Protein AF-A0A1X6X2T4-F1 (afdb_monomer_lite)

pLDDT: mean 82.82, std 9.7, range [54.03, 93.19]

Foldseek 3Di:
DDDPVVVVVVVVVVVVVVLVVLCVVDPDPVVSVVVVCVVVVNPVVPPVPPD

Sequence (51 aa):
MSSPALDRHRRFNGIIELGRRIARGFRNFEHYRLRMLLITGGLDASPHTQL

Radius of gyration: 15.88 Å; chains: 1; bounding box: 23×27×54 Å

Structure (mmCIF, N/CA/C/O backbone):
data_AF-A0A1X6X2T4-F1
#
_entry.id   AF-A0A1X6X2T4-F1
#
loop_
_atom_site.group_PDB
_atom_site.id
_atom_site.type_symbol
_atom_site.label_atom_id
_atom_site.label_alt_id
_atom_site.label_comp_id
_atom_site.label_asym_id
_atom_site.label_entity_id
_atom_site.la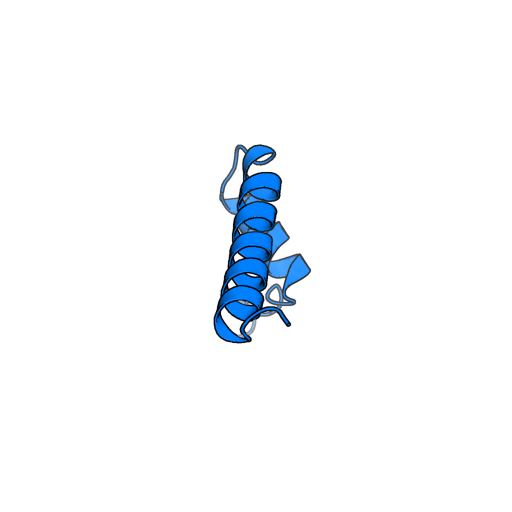bel_seq_id
_atom_site.pdbx_PDB_ins_code
_atom_site.Cartn_x
_atom_site.Cartn_y
_atom_site.Cartn_z
_atom_site.occupancy
_atom_site.B_iso_or_equiv
_atom_site.auth_seq_id
_atom_site.auth_comp_id
_atom_site.auth_asym_id
_atom_site.auth_atom_id
_atom_site.pdbx_PDB_model_num
ATOM 1 N N . MET A 1 1 ? 7.737 -0.246 -29.710 1.00 65.12 1 MET A N 1
ATOM 2 C CA . MET A 1 1 ? 7.926 -1.188 -28.583 1.00 65.12 1 MET A CA 1
ATOM 3 C C . MET A 1 1 ? 8.267 -0.356 -27.352 1.00 65.12 1 MET A C 1
ATOM 5 O O . MET A 1 1 ? 9.175 0.457 -27.449 1.00 65.12 1 MET A O 1
ATOM 9 N N . SER A 1 2 ? 7.512 -0.459 -26.254 1.00 74.88 2 SER A N 1
ATOM 10 C CA . SER A 1 2 ? 7.799 0.309 -25.028 1.00 74.88 2 SER A CA 1
ATOM 11 C C . SER A 1 2 ? 9.000 -0.291 -24.294 1.00 74.88 2 SER A C 1
ATOM 13 O O . SER A 1 2 ? 9.065 -1.507 -24.129 1.00 74.88 2 SER A O 1
ATOM 15 N N . SER A 1 3 ? 9.949 0.543 -23.858 1.00 84.06 3 SER A N 1
ATOM 16 C CA . SER A 1 3 ? 11.156 0.082 -23.162 1.00 84.06 3 SER A CA 1
ATOM 17 C C . SER A 1 3 ? 10.813 -0.629 -21.840 1.00 84.06 3 SER A C 1
ATOM 19 O O . SER A 1 3 ? 10.028 -0.088 -21.057 1.00 84.06 3 SER A O 1
ATOM 21 N N . PRO A 1 4 ? 11.437 -1.779 -21.519 1.00 81.25 4 PRO A N 1
ATOM 22 C CA . PRO A 1 4 ? 11.129 -2.565 -20.316 1.00 81.25 4 PRO A CA 1
ATOM 23 C C . PRO A 1 4 ? 11.355 -1.804 -18.997 1.00 81.25 4 PRO A C 1
ATOM 25 O O . PRO A 1 4 ? 10.687 -2.065 -17.998 1.00 81.25 4 PRO A O 1
ATOM 28 N N . ALA A 1 5 ? 12.247 -0.810 -18.988 1.00 81.12 5 ALA A N 1
ATOM 29 C CA . ALA A 1 5 ? 12.421 0.084 -17.846 1.00 81.12 5 ALA A CA 1
ATOM 30 C C . ALA A 1 5 ? 11.164 0.938 -17.578 1.00 81.12 5 ALA A C 1
ATOM 32 O O . ALA A 1 5 ? 10.731 1.059 -16.433 1.00 81.12 5 ALA A O 1
ATOM 33 N N . LEU A 1 6 ? 10.534 1.482 -18.626 1.00 83.44 6 LEU A N 1
ATOM 34 C CA . LEU A 1 6 ? 9.321 2.301 -18.504 1.00 83.44 6 LEU A CA 1
ATOM 35 C C . LEU A 1 6 ? 8.122 1.477 -18.022 1.00 83.44 6 LEU A C 1
ATOM 37 O O . LEU A 1 6 ? 7.308 1.980 -17.246 1.00 83.44 6 LEU A O 1
ATOM 41 N N . ASP A 1 7 ? 8.041 0.212 -18.439 1.00 88.25 7 ASP A N 1
ATOM 42 C CA . ASP A 1 7 ? 7.007 -0.722 -17.987 1.00 88.25 7 ASP A CA 1
ATOM 43 C C . ASP A 1 7 ? 7.107 -0.983 -16.475 1.00 88.25 7 ASP A C 1
ATOM 45 O O . ASP A 1 7 ? 6.136 -0.823 -15.728 1.00 88.25 7 ASP A O 1
ATOM 49 N N . ARG A 1 8 ? 8.331 -1.232 -15.991 1.00 86.81 8 ARG A N 1
ATOM 50 C CA . ARG A 1 8 ? 8.626 -1.362 -14.560 1.00 86.81 8 ARG A CA 1
ATOM 51 C C . ARG A 1 8 ? 8.233 -0.100 -13.782 1.00 86.81 8 ARG A C 1
ATOM 53 O O . ARG A 1 8 ? 7.541 -0.204 -12.770 1.00 86.81 8 ARG A O 1
ATOM 60 N N . HIS A 1 9 ? 8.631 1.084 -14.250 1.00 89.25 9 HIS A N 1
ATOM 61 C CA . HIS A 1 9 ? 8.298 2.355 -13.592 1.00 89.25 9 HIS A CA 1
ATOM 62 C C . HIS A 1 9 ? 6.789 2.597 -13.506 1.00 89.25 9 HIS A C 1
ATOM 64 O O . HIS A 1 9 ? 6.287 2.984 -12.451 1.00 89.25 9 HIS A O 1
ATOM 70 N N . ARG A 1 10 ? 6.049 2.329 -14.587 1.00 87.81 10 ARG A N 1
ATOM 71 C CA . ARG A 1 10 ? 4.589 2.474 -14.609 1.00 87.81 10 ARG A CA 1
ATOM 72 C C . ARG A 1 10 ? 3.920 1.528 -13.612 1.00 87.81 10 ARG A C 1
ATOM 74 O O . ARG A 1 10 ? 3.003 1.943 -12.904 1.00 87.81 10 ARG A O 1
ATOM 81 N N . ARG A 1 11 ? 4.413 0.291 -13.508 1.00 88.88 11 ARG A N 1
ATOM 82 C CA . ARG A 1 11 ? 3.907 -0.703 -12.553 1.00 88.88 11 ARG A CA 1
ATOM 83 C C . ARG A 1 11 ? 4.109 -0.260 -11.102 1.00 88.88 11 ARG A C 1
ATOM 85 O O . ARG A 1 11 ? 3.169 -0.329 -10.314 1.00 88.88 11 ARG A O 1
ATOM 92 N N . PHE A 1 12 ? 5.289 0.261 -10.762 1.00 90.56 12 PHE A N 1
ATOM 93 C CA . PHE A 1 12 ? 5.550 0.801 -9.422 1.00 90.56 12 PHE A CA 1
ATOM 94 C C . PHE A 1 12 ? 4.721 2.055 -9.119 1.00 90.56 12 PHE A C 1
ATOM 96 O O . PHE A 1 12 ? 4.133 2.144 -8.041 1.00 90.56 12 PHE A O 1
ATOM 103 N N . ASN A 1 13 ? 4.600 2.985 -10.071 1.00 93.06 13 ASN A N 1
ATOM 104 C CA . ASN A 1 13 ? 3.754 4.167 -9.895 1.00 93.06 13 ASN A CA 1
ATOM 105 C C . ASN A 1 13 ? 2.287 3.797 -9.643 1.00 93.06 13 ASN A C 1
ATOM 107 O O . ASN A 1 13 ? 1.668 4.389 -8.762 1.00 93.06 13 ASN A O 1
ATOM 111 N N . GLY A 1 14 ? 1.753 2.788 -10.341 1.00 92.06 14 GLY A N 1
ATOM 112 C CA . GLY A 1 14 ? 0.387 2.307 -10.120 1.00 92.06 14 GLY A CA 1
ATOM 113 C C . GLY A 1 14 ? 0.154 1.769 -8.703 1.00 92.06 14 GLY A C 1
ATOM 114 O O . GLY A 1 14 ? -0.866 2.074 -8.088 1.00 92.06 14 GLY A O 1
ATOM 115 N N . ILE A 1 15 ? 1.121 1.033 -8.143 1.00 90.75 15 ILE A N 1
ATOM 116 C CA . ILE A 1 15 ? 1.042 0.511 -6.766 1.00 90.75 15 ILE A CA 1
ATOM 117 C C . ILE A 1 15 ? 1.048 1.659 -5.745 1.00 90.75 15 ILE A C 1
ATOM 119 O O . ILE A 1 15 ? 0.241 1.675 -4.814 1.00 90.75 15 ILE A O 1
ATOM 123 N N . ILE A 1 16 ? 1.925 2.648 -5.931 1.00 90.25 16 ILE A N 1
ATOM 124 C CA . ILE A 1 16 ? 2.029 3.799 -5.025 1.00 90.25 16 ILE A CA 1
ATOM 125 C C . ILE A 1 16 ? 0.762 4.665 -5.095 1.00 90.25 16 ILE A C 1
ATOM 127 O O . ILE A 1 16 ? 0.263 5.134 -4.069 1.00 90.25 16 ILE A O 1
ATOM 131 N N . GLU A 1 17 ? 0.225 4.886 -6.293 1.00 93.19 17 GLU A N 1
ATOM 132 C CA . GLU A 1 17 ? -1.001 5.658 -6.490 1.00 93.19 17 GLU A CA 1
ATOM 133 C C . GLU A 1 17 ? -2.222 4.963 -5.873 1.00 93.19 17 GLU A C 1
ATOM 135 O O . GLU A 1 17 ? -3.025 5.614 -5.196 1.00 93.19 17 GLU A O 1
ATOM 140 N N . LEU A 1 18 ? -2.315 3.637 -6.013 1.00 89.31 18 LEU A N 1
ATOM 141 C CA . LEU A 1 18 ? -3.333 2.826 -5.349 1.00 89.31 18 LEU A CA 1
ATOM 142 C C . LEU A 1 18 ? -3.250 2.963 -3.823 1.00 89.31 18 LEU A C 1
ATOM 144 O O . LEU A 1 18 ? -4.265 3.240 -3.181 1.00 89.31 18 LEU A O 1
ATOM 148 N N . GLY A 1 19 ? -2.048 2.856 -3.246 1.00 86.00 19 GLY A N 1
ATOM 149 C CA . GLY A 1 19 ? -1.827 3.057 -1.811 1.00 86.00 19 GLY A CA 1
ATOM 150 C C . GLY A 1 19 ? -2.286 4.437 -1.333 1.00 86.00 19 GLY A C 1
ATOM 151 O O . GLY A 1 19 ? -3.027 4.543 -0.355 1.00 86.00 19 GLY A O 1
ATOM 152 N N . ARG A 1 20 ? -1.952 5.503 -2.078 1.00 88.44 20 ARG A N 1
ATOM 153 C CA . ARG A 1 20 ? -2.413 6.870 -1.767 1.00 88.44 20 ARG A CA 1
ATOM 154 C C . ARG A 1 20 ? -3.931 7.006 -1.855 1.00 88.44 20 ARG A C 1
ATOM 156 O O . ARG A 1 20 ? -4.519 7.692 -1.024 1.00 88.44 20 ARG A O 1
ATOM 163 N N . ARG A 1 21 ? -4.580 6.390 -2.848 1.00 88.38 21 ARG A N 1
ATOM 164 C CA . ARG A 1 21 ? -6.045 6.437 -2.990 1.00 88.38 21 ARG A CA 1
ATOM 165 C C . ARG A 1 21 ? -6.739 5.739 -1.824 1.00 88.38 21 ARG A C 1
ATOM 167 O O . ARG A 1 21 ? -7.720 6.271 -1.316 1.00 88.38 21 ARG A O 1
ATOM 174 N N . ILE A 1 22 ? -6.210 4.597 -1.386 1.00 84.44 22 ILE A N 1
ATOM 175 C CA . ILE A 1 22 ? -6.707 3.885 -0.205 1.00 84.44 22 ILE A CA 1
ATOM 176 C C . ILE A 1 22 ? -6.528 4.767 1.037 1.00 84.44 22 ILE A C 1
ATOM 178 O O . ILE A 1 22 ? -7.499 4.985 1.752 1.00 84.44 22 ILE A O 1
ATOM 182 N N . ALA A 1 23 ? -5.341 5.350 1.244 1.00 86.38 23 ALA A N 1
ATOM 183 C CA . ALA A 1 23 ? -5.022 6.176 2.412 1.00 86.38 23 ALA A CA 1
ATOM 184 C C . ALA A 1 23 ? -5.906 7.428 2.563 1.00 86.38 23 ALA A C 1
ATOM 186 O O . ALA A 1 23 ? -6.256 7.784 3.681 1.00 86.38 23 ALA A O 1
ATOM 187 N N . ARG A 1 24 ? -6.330 8.072 1.465 1.00 86.06 24 ARG A N 1
ATOM 188 C CA . ARG A 1 24 ? -7.193 9.273 1.521 1.00 86.06 24 ARG A CA 1
ATOM 189 C C . ARG A 1 24 ? -8.544 9.039 2.209 1.00 86.06 24 ARG A C 1
ATOM 191 O O . ARG A 1 24 ? -9.126 9.991 2.715 1.00 86.06 24 ARG A O 1
ATOM 198 N N . GLY A 1 25 ? -9.046 7.803 2.222 1.00 84.12 25 GLY A N 1
ATOM 199 C CA . GLY A 1 25 ? -10.283 7.438 2.922 1.00 84.12 25 GLY A CA 1
ATOM 200 C C . GLY A 1 25 ? -10.100 7.160 4.418 1.00 84.12 25 GLY A C 1
ATOM 201 O O . GLY A 1 25 ? -11.086 6.956 5.121 1.00 84.12 25 GLY A O 1
ATOM 202 N N . PHE A 1 26 ? -8.858 7.140 4.912 1.00 86.25 26 PHE A N 1
ATOM 203 C CA . PHE A 1 26 ? -8.533 6.838 6.301 1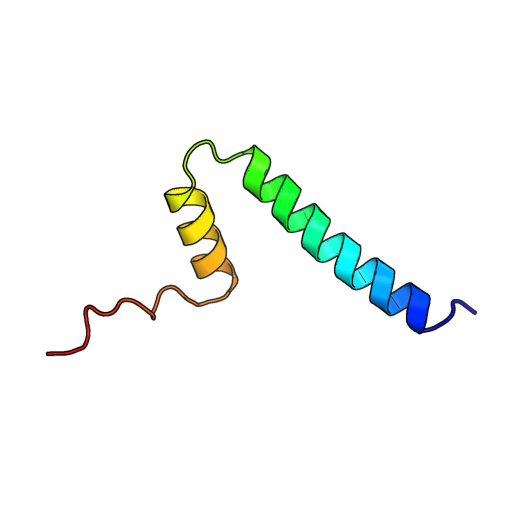.00 86.25 26 PHE A CA 1
ATOM 204 C C . PHE A 1 26 ? -8.053 8.083 7.033 1.00 86.25 26 PHE A C 1
ATOM 206 O O . PHE A 1 26 ? -7.012 8.650 6.724 1.00 86.25 26 PHE A O 1
ATOM 213 N N . ARG A 1 27 ? -8.800 8.474 8.067 1.00 83.50 27 ARG A N 1
ATOM 214 C CA . ARG A 1 27 ? -8.384 9.524 9.008 1.00 83.50 27 ARG A CA 1
ATOM 215 C C . ARG A 1 27 ? -7.536 8.975 10.163 1.00 83.50 27 ARG A C 1
ATOM 217 O O . ARG A 1 27 ? -6.843 9.739 10.821 1.00 83.50 27 ARG A O 1
ATOM 224 N N . ASN A 1 28 ? -7.596 7.660 10.397 1.00 86.75 28 ASN A N 1
ATOM 225 C CA . ASN A 1 28 ? -6.841 6.949 11.426 1.00 86.75 28 ASN A CA 1
ATOM 226 C C . ASN A 1 28 ? -5.782 6.045 10.773 1.00 86.75 28 ASN A C 1
ATOM 228 O O . ASN A 1 28 ? -6.118 5.158 9.981 1.00 86.75 28 ASN A O 1
ATOM 232 N N . PHE A 1 29 ? -4.517 6.270 11.133 1.00 85.25 29 PHE A N 1
ATOM 233 C CA . PHE A 1 29 ? -3.371 5.505 10.647 1.00 85.25 29 PHE A CA 1
ATOM 234 C C . PHE A 1 29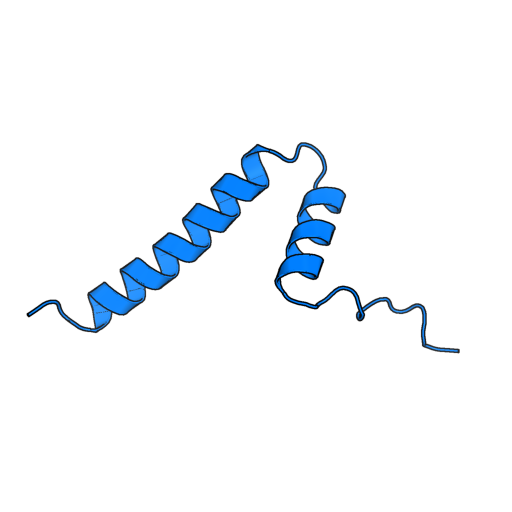 ? -3.451 4.015 11.007 1.00 85.25 29 PHE A C 1
ATOM 236 O O . PHE A 1 29 ? -3.115 3.173 10.177 1.00 85.25 29 PHE A O 1
ATOM 243 N N . GLU A 1 30 ? -3.981 3.671 12.181 1.00 88.62 30 GLU A N 1
ATOM 244 C CA . GLU A 1 30 ? -4.114 2.279 12.624 1.00 88.62 30 GLU A CA 1
ATOM 245 C C . GLU A 1 30 ? -5.081 1.493 11.731 1.00 88.62 30 GLU A C 1
ATOM 247 O O . GLU A 1 30 ? -4.794 0.370 11.326 1.00 88.62 30 GLU A O 1
ATOM 252 N N . HIS A 1 31 ? -6.194 2.106 11.315 1.00 87.88 31 HIS A N 1
ATOM 253 C CA . HIS A 1 31 ? -7.131 1.476 10.377 1.00 87.88 31 HIS A CA 1
ATOM 254 C C . HIS A 1 31 ? -6.538 1.321 8.971 1.00 87.88 31 HIS A C 1
ATOM 256 O O . HIS A 1 31 ? -6.795 0.319 8.300 1.00 87.88 31 HIS A O 1
ATOM 262 N N . TYR A 1 32 ? -5.725 2.284 8.526 1.00 88.81 32 TYR A N 1
ATOM 263 C CA . TYR A 1 32 ? -4.969 2.149 7.281 1.00 88.81 32 TYR A CA 1
ATOM 264 C C . TYR A 1 32 ? -3.982 0.977 7.365 1.00 88.81 32 TYR A C 1
ATOM 266 O O . TYR A 1 32 ? -3.964 0.128 6.473 1.00 88.81 32 TYR A O 1
ATOM 274 N N . ARG A 1 33 ? -3.219 0.888 8.461 1.00 87.56 33 ARG A N 1
ATOM 275 C CA . ARG A 1 33 ? -2.247 -0.1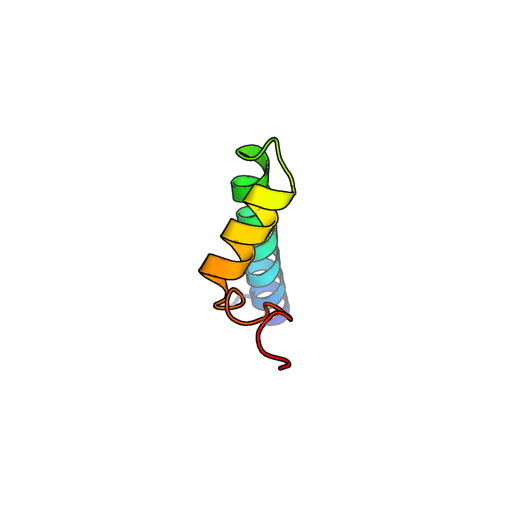80 8.708 1.00 87.56 33 ARG A CA 1
ATOM 276 C C . ARG A 1 33 ? -2.916 -1.552 8.745 1.00 87.56 33 ARG A C 1
ATOM 278 O O . ARG A 1 33 ? -2.460 -2.452 8.050 1.00 87.56 33 ARG A O 1
ATOM 285 N N . LEU A 1 34 ? -4.030 -1.698 9.463 1.00 88.69 34 LEU A N 1
ATOM 286 C CA . LEU A 1 34 ? -4.809 -2.940 9.504 1.00 88.69 34 LEU A CA 1
ATOM 287 C C . LEU A 1 34 ? -5.310 -3.355 8.117 1.00 88.69 34 LEU A C 1
ATOM 289 O O . LEU A 1 34 ? -5.192 -4.519 7.742 1.00 88.69 34 LEU A O 1
ATOM 293 N N . ARG A 1 35 ? -5.819 -2.410 7.315 1.00 86.94 35 ARG A N 1
ATOM 294 C CA . ARG A 1 35 ? -6.268 -2.709 5.946 1.00 86.94 35 ARG A CA 1
ATOM 295 C C . ARG A 1 35 ? -5.110 -3.092 5.031 1.00 86.94 35 ARG A C 1
ATOM 297 O O . ARG A 1 35 ? -5.281 -3.954 4.174 1.00 86.94 35 ARG A O 1
ATOM 304 N N . MET A 1 36 ? -3.944 -2.481 5.214 1.00 88.31 36 MET A N 1
ATOM 305 C CA . MET A 1 36 ? -2.738 -2.832 4.470 1.00 88.31 36 MET A CA 1
ATOM 306 C C . MET A 1 36 ? -2.273 -4.249 4.832 1.00 88.31 36 MET A C 1
ATOM 308 O O . MET A 1 36 ? -2.056 -5.050 3.930 1.00 88.31 36 MET A O 1
ATOM 312 N N . LEU A 1 37 ? -2.251 -4.595 6.124 1.00 87.94 37 LEU A N 1
ATOM 313 C CA . LEU A 1 37 ? -1.935 -5.944 6.603 1.00 87.94 37 LEU A CA 1
ATOM 314 C C . LEU A 1 37 ? -2.943 -6.992 6.113 1.00 87.94 37 LEU A C 1
ATOM 316 O O . LEU A 1 37 ? -2.534 -8.085 5.740 1.00 87.94 37 LEU A O 1
ATOM 320 N N . LEU A 1 38 ? -4.238 -6.666 6.055 1.00 87.06 38 LEU A N 1
ATOM 321 C CA . LEU A 1 38 ? -5.261 -7.564 5.510 1.00 87.06 38 LEU A CA 1
ATOM 322 C C . LEU A 1 38 ? -5.017 -7.876 4.026 1.00 87.06 38 LEU A C 1
ATOM 324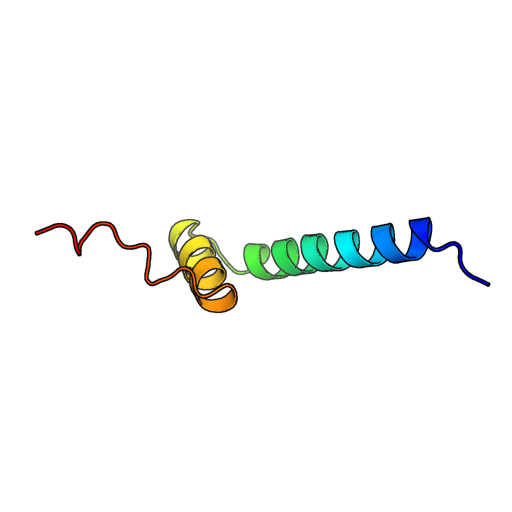 O O . LEU A 1 38 ? -5.121 -9.025 3.613 1.00 87.06 38 LEU A O 1
ATOM 328 N N . ILE A 1 39 ? -4.674 -6.862 3.226 1.00 84.44 39 ILE A N 1
ATOM 329 C CA . ILE A 1 39 ? -4.421 -7.021 1.785 1.00 84.44 39 ILE A CA 1
ATOM 330 C C . ILE A 1 39 ? -3.141 -7.829 1.531 1.00 84.44 39 ILE A C 1
ATOM 332 O O . ILE A 1 39 ? -3.077 -8.586 0.566 1.00 84.44 39 ILE A O 1
ATOM 336 N N . THR A 1 40 ? -2.123 -7.671 2.380 1.00 85.94 40 THR A N 1
ATOM 337 C CA . THR A 1 40 ? -0.819 -8.332 2.217 1.00 85.94 40 THR A CA 1
ATOM 338 C C . THR A 1 40 ? -0.680 -9.639 3.004 1.00 85.94 40 THR A C 1
ATOM 340 O O . THR A 1 40 ? 0.391 -10.235 2.965 1.00 85.94 40 THR A O 1
ATOM 343 N N . GLY A 1 41 ? -1.711 -10.076 3.740 1.00 85.00 41 GLY A N 1
ATOM 344 C CA . GLY A 1 41 ? -1.672 -11.280 4.585 1.00 85.00 41 GLY A CA 1
ATOM 345 C C . GLY A 1 41 ? -0.838 -11.151 5.870 1.00 85.00 41 GLY A C 1
ATOM 346 O O . GLY A 1 41 ? -0.492 -12.154 6.478 1.00 85.00 41 GLY A O 1
ATOM 347 N N . GLY A 1 42 ? -0.506 -9.932 6.302 1.00 86.69 42 GLY A N 1
ATOM 348 C CA . GLY A 1 42 ? 0.367 -9.660 7.452 1.00 86.69 42 GLY A CA 1
ATOM 349 C C . GLY A 1 42 ? -0.331 -9.601 8.816 1.00 86.69 42 GLY A C 1
ATOM 350 O O . GLY A 1 42 ? 0.290 -9.178 9.786 1.00 86.69 42 GLY A O 1
ATOM 351 N N . LEU A 1 43 ? -1.615 -9.962 8.911 1.00 83.50 43 LE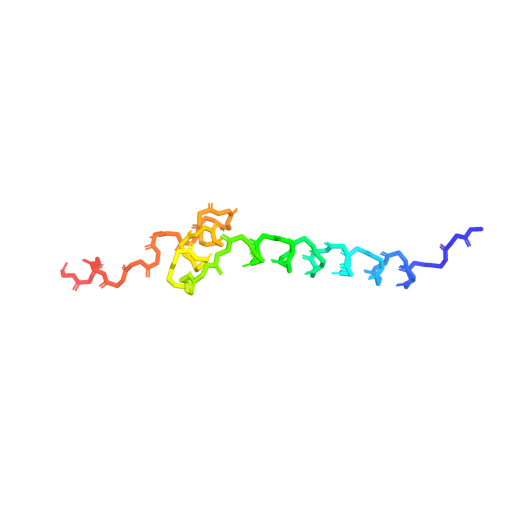U A N 1
ATOM 352 C CA . LEU A 1 43 ? -2.372 -9.906 10.173 1.00 83.50 43 LEU A CA 1
ATOM 353 C C . LEU A 1 43 ? -1.908 -10.935 11.217 1.00 83.50 43 LEU A C 1
ATOM 355 O O . LEU A 1 43 ? -2.119 -10.720 12.406 1.00 83.50 43 LEU A O 1
ATOM 359 N N . ASP A 1 44 ? -1.255 -12.011 10.778 1.00 79.50 44 ASP A N 1
ATOM 360 C CA . ASP A 1 44 ? -0.700 -13.058 11.645 1.00 79.50 44 ASP A CA 1
ATOM 361 C C . ASP A 1 44 ? 0.563 -12.609 12.407 1.00 79.50 44 ASP A C 1
ATOM 363 O O . ASP A 1 44 ? 0.957 -13.215 13.394 1.00 79.50 44 ASP A O 1
ATOM 367 N N . ALA A 1 45 ? 1.165 -11.474 12.033 1.00 69.44 45 ALA A N 1
ATOM 368 C CA . ALA A 1 45 ? 2.362 -10.935 12.683 1.00 69.44 45 ALA A CA 1
ATOM 369 C C . ALA A 1 45 ? 2.094 -10.305 14.071 1.00 69.44 45 ALA A C 1
ATOM 371 O O . ALA A 1 45 ? 2.861 -9.452 14.526 1.00 69.44 45 ALA A O 1
ATOM 372 N N . SER A 1 46 ? 0.994 -10.674 14.738 1.00 68.56 46 SER A N 1
ATOM 373 C CA . SER A 1 46 ? 0.729 -10.247 16.108 1.00 68.56 46 SER A CA 1
ATOM 374 C C . SER A 1 46 ? 1.763 -10.896 17.036 1.00 68.56 46 SER A C 1
ATOM 376 O O . SER A 1 46 ? 1.826 -12.123 17.099 1.00 68.56 46 SER A O 1
ATOM 378 N N . PRO A 1 47 ? 2.536 -10.127 17.825 1.00 62.34 47 PRO A N 1
ATOM 379 C CA . PRO A 1 47 ? 3.503 -10.681 18.778 1.00 62.34 47 PRO A CA 1
ATOM 380 C C . PRO A 1 47 ? 2.845 -11.437 19.951 1.00 62.34 47 PRO A C 1
ATOM 382 O O . PRO A 1 47 ? 3.517 -11.824 20.899 1.00 62.34 47 PRO A O 1
ATOM 385 N N . HIS A 1 48 ? 1.526 -11.648 19.915 1.00 60.97 48 HIS A N 1
ATOM 386 C CA . HIS A 1 48 ? 0.755 -12.281 20.981 1.00 60.97 48 HIS A CA 1
ATOM 387 C C . HIS A 1 48 ? 0.809 -13.822 20.979 1.00 60.97 48 HIS A C 1
ATOM 389 O O . HIS A 1 48 ? 0.206 -14.443 21.845 1.00 60.97 48 HIS A O 1
ATOM 395 N N . THR A 1 49 ? 1.548 -14.442 20.051 1.00 57.38 49 THR A N 1
ATOM 396 C CA . THR A 1 49 ? 1.823 -15.898 20.049 1.00 57.38 49 THR A CA 1
ATOM 397 C C . THR A 1 49 ? 3.290 -16.185 20.393 1.00 57.38 49 THR A C 1
ATOM 399 O O . THR A 1 49 ? 3.972 -16.974 19.750 1.00 57.38 49 THR A O 1
ATOM 402 N N . GLN A 1 50 ? 3.803 -15.503 21.417 1.00 58.81 50 GLN A N 1
ATOM 403 C CA . GLN A 1 50 ? 5.016 -15.906 22.128 1.00 58.81 50 GLN A CA 1
ATOM 404 C C . GLN A 1 50 ? 4.662 -16.123 23.603 1.00 58.81 50 GLN A C 1
ATOM 406 O O . GLN A 1 50 ? 4.966 -15.279 24.443 1.00 58.81 50 GLN A O 1
ATOM 411 N N . LEU A 1 51 ? 3.973 -17.226 23.898 1.00 54.03 51 LEU A N 1
ATOM 412 C CA . LEU A 1 51 ? 3.845 -17.797 25.240 1.00 54.03 51 LEU A CA 1
ATOM 413 C C . LEU A 1 51 ? 4.128 -19.295 25.162 1.00 54.03 51 LEU A C 1
ATOM 415 O O . LEU A 1 51 ? 3.549 -19.938 24.258 1.00 54.03 51 LEU A O 1
#

Secondary structure (DSSP, 8-state):
---HHHHHHHHHHHHHHHHHHHHTT-S-HHHHHHHHHHHHTGGG--TT---

Organism: NCBI:txid47847